Protein AF-A0A0K8P7C2-F1 (afdb_monomer_lite)

Organism: Piscinibacter sakaiensis (NCBI:txid1547922)

pLDDT: mean 82.93, std 12.6, range [43.16, 94.25]

Radius of gyration: 18.5 Å; chains: 1; bounding box: 46×30×58 Å

Foldseek 3Di:
DDDPDDPDVVVVVVLVVQLVCLQVQLLVVLQVVLVVVVLHLVPDDDDDPSNVVSCVSSVVSNVVSNVVSVVVVVVVVVVVVVVVPD

Secondary structure (DSSP, 8-state):
-----PPPHHHHHHHHHHHHHHHHHHHHHHHHHHHHTT--TTT--SSSHHHHHHHHHHHHHHHHHHHHHHHHHHHHHHHHHHHTT-

Structure (mmCIF, N/CA/C/O backbone):
data_AF-A0A0K8P7C2-F1
#
_entry.id   AF-A0A0K8P7C2-F1
#
loop_
_atom_site.group_PDB
_atom_site.id
_atom_site.type_symbol
_atom_site.label_atom_id
_atom_site.label_alt_id
_atom_site.label_comp_id
_atom_site.label_asym_id
_atom_site.label_entity_id
_atom_site.label_seq_id
_atom_site.pdbx_PDB_ins_code
_atom_site.Cartn_x
_atom_site.Cartn_y
_atom_site.Cartn_z
_atom_site.occupancy
_atom_site.B_iso_or_equiv
_atom_site.auth_seq_id
_atom_site.auth_comp_id
_atom_site.auth_asym_id
_atom_site.auth_atom_id
_atom_site.pdbx_PDB_model_num
ATOM 1 N N . MET A 1 1 ? 30.655 -20.711 -17.643 1.00 43.31 1 MET A N 1
ATOM 2 C CA . MET A 1 1 ? 29.856 -20.170 -16.521 1.00 43.31 1 MET A CA 1
ATOM 3 C C . MET A 1 1 ? 29.534 -18.721 -16.835 1.00 43.31 1 MET A C 1
ATOM 5 O O . MET A 1 1 ? 30.419 -17.886 -16.748 1.00 43.31 1 MET A O 1
ATOM 9 N N . THR A 1 2 ? 28.323 -18.424 -17.302 1.00 56.12 2 THR A N 1
ATOM 10 C CA . THR A 1 2 ? 27.881 -17.046 -17.561 1.00 56.12 2 THR A CA 1
ATOM 11 C C . THR A 1 2 ? 27.477 -16.413 -16.234 1.00 56.12 2 THR A C 1
ATOM 13 O O . THR A 1 2 ? 26.504 -16.854 -15.622 1.00 56.12 2 THR A O 1
ATOM 16 N N . SER A 1 3 ? 28.243 -15.430 -15.760 1.00 48.12 3 SER A N 1
ATOM 17 C CA . SER A 1 3 ? 27.890 -14.644 -14.574 1.00 48.12 3 SER A CA 1
ATOM 18 C C . SER A 1 3 ? 26.496 -14.031 -14.756 1.00 48.12 3 SER A C 1
ATOM 20 O O . SER A 1 3 ? 26.210 -13.536 -15.849 1.00 48.12 3 SER A O 1
ATOM 22 N N . PRO A 1 4 ? 25.617 -14.046 -13.737 1.00 55.53 4 PRO A N 1
ATOM 23 C CA . PRO A 1 4 ? 24.337 -13.359 -13.832 1.00 55.53 4 PRO A CA 1
ATOM 24 C C . PRO A 1 4 ? 24.615 -11.865 -14.031 1.00 55.53 4 PRO A C 1
ATOM 26 O O . PRO A 1 4 ? 25.154 -11.206 -13.143 1.00 55.53 4 PRO A O 1
ATOM 29 N N . THR A 1 5 ? 24.302 -11.327 -15.211 1.00 63.06 5 THR A N 1
ATOM 30 C CA . THR A 1 5 ? 24.325 -9.880 -15.438 1.00 63.06 5 THR A CA 1
ATOM 31 C C . THR A 1 5 ? 23.314 -9.266 -14.481 1.00 63.06 5 THR A C 1
ATOM 33 O O . THR A 1 5 ? 22.118 -9.552 -14.588 1.00 63.06 5 THR A O 1
ATOM 36 N N . ALA A 1 6 ? 23.794 -8.483 -13.513 1.00 61.75 6 ALA A N 1
ATOM 37 C CA . ALA A 1 6 ? 22.934 -7.738 -12.606 1.00 61.75 6 ALA A CA 1
ATOM 38 C C . ALA A 1 6 ? 21.889 -6.958 -13.428 1.00 61.75 6 ALA A C 1
ATOM 40 O O . ALA A 1 6 ? 22.233 -6.460 -14.506 1.00 61.75 6 ALA A O 1
ATOM 41 N N . PRO A 1 7 ? 20.62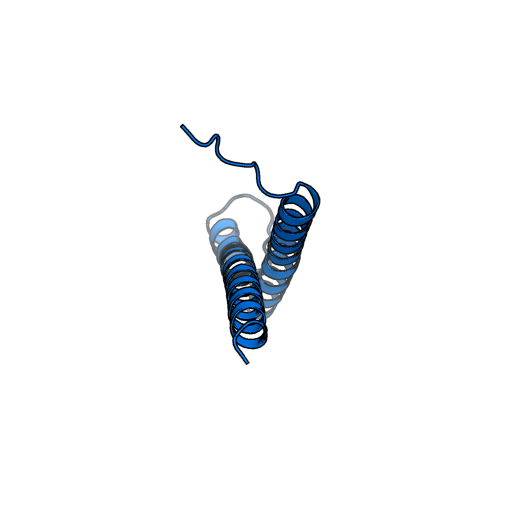3 -6.874 -12.976 1.00 64.19 7 PRO A N 1
ATOM 42 C CA . PRO A 1 7 ? 19.637 -6.044 -13.654 1.00 64.19 7 PRO A CA 1
ATOM 43 C C . PRO A 1 7 ? 20.205 -4.635 -13.828 1.00 64.19 7 PRO A C 1
ATOM 45 O O . PRO A 1 7 ? 20.836 -4.111 -12.908 1.00 64.19 7 PRO A O 1
ATOM 48 N N . ASP A 1 8 ? 19.989 -4.040 -15.003 1.00 85.19 8 ASP A N 1
ATOM 49 C CA . ASP A 1 8 ? 20.377 -2.656 -15.273 1.00 85.19 8 ASP A CA 1
ATOM 50 C C . ASP A 1 8 ? 19.912 -1.767 -14.106 1.00 85.19 8 ASP A C 1
ATOM 52 O O . ASP A 1 8 ? 18.737 -1.802 -13.725 1.00 85.19 8 ASP A O 1
ATOM 56 N N . LEU A 1 9 ? 20.836 -1.014 -13.500 1.00 86.44 9 LEU A N 1
ATOM 57 C CA . LEU A 1 9 ? 20.594 -0.231 -12.284 1.00 86.44 9 LEU A CA 1
ATOM 58 C C . LEU A 1 9 ? 19.372 0.678 -12.448 1.00 86.44 9 LEU A C 1
ATOM 60 O O . LEU A 1 9 ? 18.562 0.815 -11.531 1.00 86.44 9 LEU A O 1
ATOM 64 N N . ARG A 1 10 ? 19.194 1.245 -13.644 1.00 86.00 10 ARG A N 1
ATOM 65 C CA . ARG A 1 10 ? 18.030 2.066 -13.984 1.00 86.00 10 ARG A CA 1
ATOM 66 C C . ARG A 1 10 ? 16.720 1.286 -13.862 1.00 86.00 10 ARG A C 1
ATOM 68 O O . ARG A 1 10 ? 15.740 1.812 -13.340 1.00 86.00 10 ARG A O 1
ATOM 75 N N . THR A 1 11 ? 16.709 0.036 -14.312 1.00 84.38 11 THR A N 1
ATOM 76 C CA . THR A 1 11 ? 15.553 -0.862 -14.203 1.00 84.38 11 THR A CA 1
ATOM 77 C C . THR A 1 11 ? 15.268 -1.206 -12.742 1.00 84.38 11 THR A C 1
ATOM 79 O O . THR A 1 11 ? 14.118 -1.129 -12.311 1.00 84.38 11 THR A O 1
ATOM 82 N N . ALA A 1 12 ? 16.302 -1.515 -11.955 1.00 86.44 12 ALA A N 1
ATOM 83 C CA . ALA A 1 12 ? 16.151 -1.784 -10.525 1.00 86.44 12 ALA A CA 1
ATOM 84 C C . ALA A 1 12 ? 15.583 -0.570 -9.763 1.00 86.44 12 ALA A C 1
ATOM 86 O O . ALA A 1 12 ? 14.659 -0.722 -8.964 1.00 86.44 12 ALA A O 1
ATOM 87 N N . LEU A 1 13 ? 16.070 0.639 -10.066 1.00 91.06 13 LEU A N 1
ATOM 88 C CA . LEU A 1 13 ? 15.571 1.889 -9.485 1.00 91.06 13 LEU A CA 1
ATOM 89 C C . LEU A 1 13 ? 14.123 2.180 -9.883 1.00 91.06 13 LEU A C 1
ATOM 91 O O . LEU A 1 13 ? 13.325 2.557 -9.029 1.00 91.06 13 LEU A O 1
ATOM 95 N N . ALA A 1 14 ? 13.758 1.979 -11.151 1.00 88.00 14 ALA A N 1
ATOM 96 C CA . ALA A 1 14 ? 12.388 2.187 -11.612 1.00 88.00 14 ALA A CA 1
ATOM 97 C C . ALA A 1 14 ? 11.399 1.237 -10.918 1.00 88.00 14 ALA A C 1
ATOM 99 O O . ALA A 1 14 ? 10.324 1.665 -10.498 1.00 88.00 14 ALA A O 1
ATOM 100 N N . ILE A 1 15 ? 11.775 -0.036 -10.749 1.00 86.88 15 ILE A N 1
ATOM 101 C CA . ILE A 1 15 ? 10.971 -1.022 -10.013 1.00 86.88 15 ILE A CA 1
ATOM 102 C C . ILE A 1 15 ? 10.847 -0.615 -8.541 1.00 86.88 15 ILE A C 1
ATOM 104 O O . ILE A 1 15 ? 9.738 -0.594 -8.010 1.00 86.88 15 ILE A O 1
ATOM 108 N N . GLY A 1 16 ? 11.960 -0.244 -7.901 1.00 89.44 16 GLY A N 1
ATOM 109 C CA . GLY A 1 16 ? 11.964 0.202 -6.507 1.00 89.44 16 GLY A CA 1
ATOM 110 C C . GLY A 1 16 ? 11.104 1.446 -6.279 1.00 89.44 16 GLY A C 1
ATOM 111 O O . GLY A 1 16 ? 10.328 1.492 -5.326 1.00 89.44 16 GLY A O 1
ATOM 112 N N . LEU A 1 17 ? 11.173 2.427 -7.183 1.00 91.94 17 LEU A N 1
ATOM 113 C CA . LEU A 1 17 ? 10.348 3.632 -7.124 1.00 91.94 17 LEU A CA 1
ATOM 114 C C . LEU A 1 17 ? 8.862 3.306 -7.301 1.00 91.94 17 LEU A C 1
ATOM 116 O O . LEU A 1 17 ? 8.034 3.796 -6.537 1.00 91.94 17 LEU A O 1
ATOM 120 N N . ALA A 1 18 ? 8.518 2.458 -8.273 1.00 89.62 18 ALA A N 1
ATOM 121 C CA . ALA A 1 18 ? 7.139 2.027 -8.480 1.00 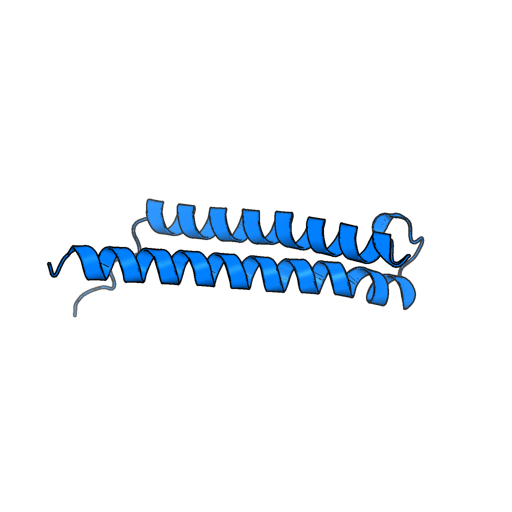89.62 18 ALA A CA 1
ATOM 122 C C . ALA A 1 18 ? 6.581 1.298 -7.247 1.00 89.62 18 ALA A C 1
ATOM 124 O O . ALA A 1 18 ? 5.447 1.550 -6.845 1.00 89.62 18 ALA A O 1
ATOM 125 N N . ASP A 1 19 ? 7.387 0.446 -6.614 1.00 89.00 19 ASP A N 1
ATOM 126 C CA . ASP A 1 19 ? 7.019 -0.251 -5.384 1.00 89.00 19 ASP A CA 1
ATOM 127 C C . ASP A 1 19 ? 6.824 0.710 -4.201 1.00 89.00 19 ASP A C 1
ATOM 129 O O . ASP A 1 19 ? 5.850 0.571 -3.461 1.00 89.00 19 ASP A O 1
ATOM 133 N N . ALA A 1 20 ? 7.705 1.701 -4.037 1.00 93.12 20 ALA A N 1
ATOM 134 C CA . ALA A 1 20 ? 7.590 2.709 -2.984 1.00 93.12 20 ALA A CA 1
ATOM 135 C C . ALA A 1 20 ? 6.343 3.588 -3.169 1.00 93.12 20 ALA A C 1
ATOM 137 O O . ALA A 1 20 ? 5.586 3.801 -2.223 1.00 93.12 20 ALA A O 1
ATOM 138 N N . LEU A 1 21 ? 6.080 4.045 -4.397 1.00 93.44 21 LEU A N 1
ATOM 139 C CA . LEU A 1 21 ? 4.879 4.819 -4.717 1.00 93.44 21 LEU A CA 1
ATOM 140 C C . LEU A 1 21 ? 3.610 4.003 -4.471 1.00 93.44 21 LEU A C 1
ATOM 142 O O . LEU A 1 21 ? 2.658 4.506 -3.884 1.00 93.44 21 LEU A O 1
ATOM 146 N N . ALA A 1 22 ? 3.608 2.733 -4.870 1.00 91.00 22 ALA A N 1
ATOM 147 C CA . ALA A 1 22 ? 2.484 1.837 -4.647 1.00 91.00 22 ALA A CA 1
ATOM 148 C C . ALA A 1 22 ? 2.248 1.539 -3.160 1.00 91.00 22 ALA A C 1
ATOM 150 O O . ALA A 1 22 ? 1.099 1.423 -2.739 1.00 91.00 22 ALA A O 1
ATOM 151 N N . PHE A 1 23 ? 3.317 1.449 -2.364 1.00 91.06 23 PHE A N 1
ATOM 152 C CA . PHE A 1 23 ? 3.240 1.321 -0.911 1.00 91.06 23 PHE A CA 1
ATOM 153 C C . PHE A 1 23 ? 2.601 2.563 -0.282 1.00 91.06 23 PHE A C 1
ATOM 15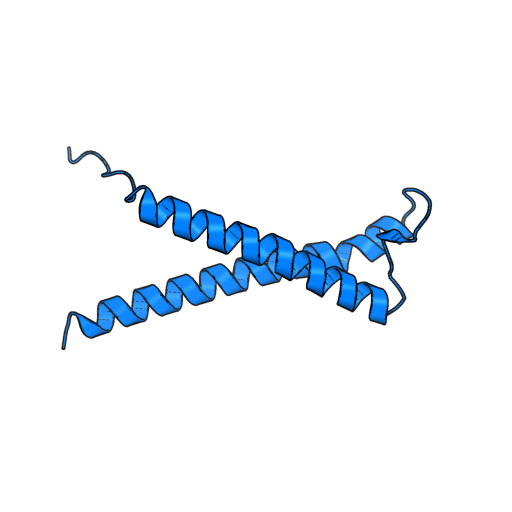5 O O . PHE A 1 23 ? 1.611 2.439 0.435 1.00 91.06 23 PHE A O 1
ATOM 162 N N . VAL A 1 24 ? 3.120 3.759 -0.584 1.00 94.19 24 VAL A N 1
ATOM 163 C CA . VAL A 1 24 ? 2.633 5.018 0.005 1.00 94.19 24 VAL A CA 1
ATOM 164 C C . VAL A 1 24 ? 1.200 5.310 -0.436 1.00 94.19 24 VAL A C 1
ATOM 166 O O . VAL A 1 24 ? 0.336 5.546 0.405 1.00 94.19 24 VAL A O 1
ATOM 169 N N . ALA A 1 25 ? 0.919 5.241 -1.739 1.00 92.81 25 ALA A N 1
ATOM 170 C CA . ALA A 1 25 ? -0.419 5.482 -2.271 1.00 92.81 25 ALA A CA 1
ATOM 171 C C . ALA A 1 25 ? -1.419 4.421 -1.792 1.00 92.81 25 ALA A C 1
ATOM 173 O O . ALA A 1 25 ? -2.541 4.758 -1.424 1.00 92.81 25 ALA A O 1
ATOM 174 N N . GLY A 1 26 ? -1.007 3.151 -1.752 1.00 93.00 26 GLY A N 1
ATOM 175 C CA . GLY A 1 26 ? -1.827 2.056 -1.245 1.00 93.00 26 GLY A CA 1
ATOM 176 C C . GLY A 1 26 ? -2.173 2.232 0.231 1.00 93.00 26 GLY A C 1
ATOM 177 O O . GLY A 1 26 ? -3.341 2.134 0.596 1.00 93.00 26 GLY A O 1
ATOM 178 N N . GLY A 1 27 ? -1.187 2.550 1.073 1.00 92.62 27 GLY A N 1
ATOM 179 C CA . GLY A 1 27 ? -1.407 2.817 2.495 1.00 92.62 27 GLY A CA 1
ATOM 180 C C . GLY A 1 27 ? -2.285 4.038 2.739 1.00 92.62 27 GLY A C 1
ATOM 181 O O . GLY A 1 27 ? -3.197 3.976 3.558 1.00 92.62 27 GLY A O 1
ATOM 182 N N . TRP A 1 28 ? -2.081 5.116 1.979 1.00 94.25 28 TRP A N 1
ATOM 183 C CA . TRP A 1 28 ? -2.921 6.308 2.067 1.00 94.25 28 TRP A CA 1
ATOM 184 C C . TRP A 1 28 ? -4.377 6.024 1.677 1.00 94.25 28 TRP A C 1
ATOM 186 O O . TRP A 1 28 ? -5.289 6.386 2.417 1.00 94.25 28 TRP A O 1
ATOM 196 N N . LEU A 1 29 ? -4.613 5.317 0.568 1.00 93.31 29 LEU A N 1
ATOM 197 C CA . LEU A 1 29 ? -5.962 4.913 0.157 1.00 93.31 29 LEU A CA 1
ATOM 198 C C . LEU A 1 29 ? -6.607 3.951 1.162 1.00 93.31 29 LEU A C 1
ATOM 200 O O . LEU A 1 29 ? -7.789 4.092 1.467 1.00 93.31 29 LEU A O 1
ATOM 204 N N . GLY A 1 30 ? -5.832 3.010 1.706 1.00 91.44 30 GLY A N 1
ATOM 205 C CA . GLY A 1 30 ? -6.277 2.112 2.769 1.00 91.44 30 GLY A CA 1
ATOM 206 C C . GLY A 1 30 ? -6.696 2.869 4.029 1.00 91.44 30 GLY A C 1
ATOM 207 O O . GLY A 1 30 ? -7.759 2.601 4.581 1.00 91.44 30 GLY A O 1
ATOM 208 N N . TRP A 1 31 ? -5.921 3.874 4.442 1.00 92.44 31 TRP A N 1
ATOM 209 C CA . TRP A 1 31 ? -6.282 4.742 5.564 1.00 92.44 31 TRP A CA 1
ATOM 210 C C . TRP A 1 31 ? -7.554 5.534 5.279 1.00 92.44 31 TRP A C 1
ATOM 212 O O . TRP A 1 31 ? -8.473 5.508 6.090 1.00 92.44 31 TRP A O 1
ATOM 222 N N . GLN A 1 32 ? -7.660 6.175 4.114 1.00 93.69 32 GLN A N 1
ATOM 223 C CA . GLN A 1 32 ? -8.859 6.927 3.737 1.00 93.69 32 GLN A CA 1
ATOM 224 C C . GLN A 1 32 ? -10.114 6.037 3.706 1.00 93.69 32 GLN A C 1
ATOM 226 O O . GLN A 1 32 ? -11.176 6.465 4.158 1.00 93.69 32 GLN A O 1
ATOM 231 N N . ALA A 1 33 ? -9.991 4.788 3.246 1.00 91.25 33 ALA A N 1
ATOM 232 C CA . ALA A 1 33 ? -11.069 3.802 3.302 1.00 91.25 33 ALA A CA 1
ATOM 233 C C . ALA A 1 33 ? -11.428 3.409 4.747 1.00 91.25 33 ALA A C 1
ATOM 235 O O . ALA A 1 33 ? -12.609 3.340 5.078 1.00 91.25 33 ALA A O 1
ATOM 236 N N . GLY A 1 34 ? -10.430 3.211 5.617 1.00 90.06 34 GLY A N 1
ATOM 237 C CA . GLY A 1 34 ? -10.630 2.982 7.052 1.00 90.06 34 GLY A CA 1
ATOM 238 C C . GLY A 1 34 ? -11.370 4.139 7.725 1.00 90.06 34 GLY A C 1
ATOM 239 O O . GLY A 1 34 ? -12.385 3.929 8.387 1.00 90.06 34 GLY A O 1
ATOM 240 N N . ARG A 1 35 ? -10.948 5.380 7.461 1.00 92.62 35 ARG A N 1
ATOM 241 C CA . ARG A 1 35 ? -11.609 6.587 7.978 1.00 92.62 35 ARG A CA 1
ATOM 242 C C . ARG A 1 35 ? -13.073 6.674 7.567 1.00 92.62 35 ARG A C 1
ATOM 244 O O . ARG A 1 35 ? -13.906 7.043 8.387 1.00 92.62 35 ARG A O 1
ATOM 251 N N . ALA A 1 36 ? -13.401 6.306 6.327 1.00 90.56 36 ALA A N 1
ATOM 252 C CA . ALA A 1 36 ? -14.778 6.329 5.835 1.00 90.56 36 ALA A CA 1
ATOM 253 C C . ALA A 1 36 ? -15.718 5.389 6.614 1.00 90.56 36 ALA A C 1
ATOM 255 O O . ALA A 1 36 ? -16.920 5.638 6.660 1.00 90.56 36 ALA A O 1
ATOM 256 N N . VAL A 1 37 ? -15.182 4.341 7.250 1.00 90.25 37 VAL A N 1
ATOM 257 C CA . VAL A 1 37 ? -15.939 3.392 8.085 1.00 90.25 37 VAL A CA 1
ATOM 258 C C . VAL A 1 37 ? -15.727 3.610 9.589 1.00 90.25 37 VAL A C 1
ATOM 260 O O . VAL A 1 37 ? -16.074 2.748 10.391 1.00 90.25 37 VAL A O 1
ATOM 263 N N . GLY A 1 38 ? -15.163 4.758 9.983 1.00 86.44 38 GLY A N 1
ATOM 264 C CA . GLY A 1 38 ? -14.928 5.124 11.385 1.00 86.44 38 GLY A CA 1
ATOM 265 C C . GLY A 1 38 ? -13.660 4.529 12.005 1.00 86.44 38 GLY A C 1
ATOM 266 O O . GLY A 1 38 ? -13.438 4.674 13.202 1.00 86.44 38 GLY A O 1
ATOM 267 N N . LEU A 1 39 ? -12.810 3.882 11.209 1.00 86.81 39 LEU A N 1
ATOM 268 C CA . LEU A 1 39 ? -11.538 3.311 11.642 1.00 86.81 39 LEU A CA 1
ATOM 269 C C . LEU A 1 39 ? -10.397 4.294 11.341 1.00 86.81 39 LEU A C 1
ATOM 271 O O . LEU A 1 39 ? -9.696 4.164 10.335 1.00 86.81 39 LEU A O 1
ATOM 275 N N . ASP A 1 40 ? -10.222 5.305 12.196 1.00 86.81 40 ASP A N 1
ATOM 276 C CA . ASP A 1 40 ? -9.154 6.301 12.046 1.00 86.81 40 ASP A CA 1
ATOM 277 C C . ASP A 1 40 ? -7.967 6.018 12.973 1.00 86.81 40 ASP A C 1
ATOM 279 O O . ASP A 1 40 ? -7.913 6.478 14.111 1.00 86.81 40 ASP A O 1
ATOM 283 N N . PHE A 1 41 ? -6.983 5.280 12.453 1.00 83.06 41 PHE A N 1
ATOM 284 C CA . PHE A 1 41 ? -5.759 4.936 13.184 1.00 83.06 41 PHE A CA 1
ATOM 285 C C . PHE A 1 41 ? -4.980 6.162 13.685 1.00 83.06 41 PHE A C 1
ATOM 287 O O . PHE A 1 41 ? -4.371 6.103 14.745 1.00 83.06 41 PHE A O 1
ATOM 294 N N . VAL A 1 42 ? -4.981 7.271 12.938 1.00 82.44 42 VAL A N 1
ATOM 295 C CA . VAL A 1 42 ? -4.149 8.446 13.258 1.00 82.44 42 VAL A CA 1
ATOM 296 C C . VAL A 1 42 ? -4.734 9.263 14.411 1.00 82.44 42 VAL A C 1
ATOM 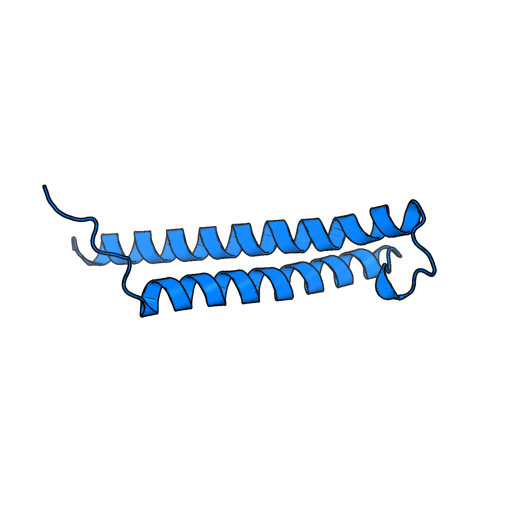298 O O . VAL A 1 42 ? -3.987 9.919 15.129 1.00 82.44 42 VAL A O 1
ATOM 301 N N . HIS A 1 43 ? -6.053 9.208 14.598 1.00 82.62 43 HIS A N 1
ATOM 302 C CA . HIS A 1 43 ? -6.750 9.895 15.688 1.00 82.62 43 HIS A CA 1
ATOM 303 C C . HIS A 1 43 ? -7.037 8.982 16.889 1.00 82.62 43 HIS A C 1
ATOM 305 O O . HIS A 1 43 ? -7.603 9.442 17.877 1.00 82.62 43 HIS A O 1
ATOM 311 N N . LEU A 1 44 ? -6.663 7.700 16.816 1.00 81.31 44 LEU A N 1
ATOM 312 C CA . LEU A 1 44 ? -6.775 6.771 17.934 1.00 81.31 44 LEU A CA 1
ATOM 313 C C . LEU A 1 44 ? -5.641 7.018 18.935 1.00 81.31 44 LEU A C 1
ATOM 315 O O . LEU A 1 44 ? -4.459 6.938 18.599 1.00 81.31 44 LEU A O 1
ATOM 319 N N . GLU A 1 45 ? -6.007 7.295 20.183 1.00 82.69 45 GLU A N 1
ATOM 320 C CA . GLU A 1 45 ? -5.052 7.401 21.282 1.00 82.69 45 GLU A CA 1
ATOM 321 C C . GLU A 1 45 ? -4.793 6.015 21.892 1.00 82.69 45 GLU A C 1
ATOM 323 O O . GLU A 1 45 ? -5.701 5.336 22.369 1.00 82.69 45 GLU A O 1
ATOM 328 N N . GLY A 1 46 ? -3.525 5.593 21.898 1.00 80.62 46 GLY A N 1
ATOM 329 C CA . GLY A 1 46 ? -3.086 4.337 22.512 1.00 80.62 46 GLY A CA 1
ATOM 330 C C . GLY A 1 46 ? -3.022 3.133 21.562 1.00 80.62 46 GLY A C 1
ATOM 331 O O . GLY A 1 46 ? -3.497 3.149 20.433 1.00 80.62 46 GLY A O 1
ATOM 332 N N . TRP A 1 47 ? -2.387 2.055 22.032 1.00 82.06 47 TRP A N 1
ATOM 333 C CA . TRP A 1 47 ? -2.116 0.833 21.256 1.00 82.06 47 TRP A CA 1
ATOM 334 C C . TRP A 1 47 ? -3.083 -0.313 21.598 1.00 82.06 47 TRP A C 1
ATOM 336 O O . TRP A 1 47 ? -2.677 -1.456 21.808 1.00 82.06 47 TRP A O 1
ATOM 346 N N . GLY A 1 48 ? -4.376 0.002 21.698 1.00 86.44 48 GLY A N 1
ATOM 347 C CA . GLY A 1 48 ? -5.433 -0.975 21.976 1.00 86.44 48 GLY A CA 1
ATOM 348 C C . GLY A 1 48 ? -5.813 -1.831 20.762 1.00 86.44 48 GLY A C 1
ATOM 349 O O . GLY A 1 48 ? -5.353 -1.610 19.642 1.00 86.44 48 GLY A O 1
ATOM 350 N N . THR A 1 49 ? -6.710 -2.801 20.961 1.00 88.06 49 THR A N 1
ATOM 351 C CA . THR A 1 49 ? -7.229 -3.674 19.888 1.00 88.06 49 THR A CA 1
ATOM 352 C C . THR A 1 49 ? -7.844 -2.877 18.731 1.00 88.06 49 THR A C 1
ATOM 354 O O . THR A 1 49 ? -7.692 -3.254 17.573 1.00 88.06 49 THR A O 1
ATOM 357 N N . GLU A 1 50 ? -8.465 -1.736 19.029 1.00 86.31 50 GLU A N 1
ATOM 358 C CA . GLU A 1 50 ? -9.031 -0.802 18.046 1.00 86.31 50 GLU A CA 1
ATOM 359 C C . GLU A 1 50 ? -7.969 -0.242 17.089 1.00 86.31 50 GLU A C 1
ATOM 361 O O . GLU A 1 50 ? -8.207 -0.167 15.883 1.00 86.31 50 GLU A O 1
ATOM 366 N N . ALA A 1 51 ? -6.765 0.056 17.589 1.00 87.25 51 ALA A N 1
ATOM 367 C CA . ALA A 1 51 ? -5.647 0.516 16.770 1.00 87.25 51 ALA A CA 1
ATOM 368 C C . ALA A 1 51 ? -5.208 -0.567 15.771 1.00 87.25 51 ALA A C 1
ATOM 370 O O . ALA A 1 51 ? -4.977 -0.282 14.597 1.00 87.25 51 ALA A O 1
ATOM 371 N N . PHE A 1 52 ? -5.171 -1.836 16.187 1.00 89.50 52 PHE A N 1
ATOM 372 C CA . PHE A 1 52 ? -4.871 -2.939 15.269 1.00 89.50 52 PHE A CA 1
ATOM 373 C C . PHE A 1 52 ? -5.944 -3.100 14.191 1.00 89.50 52 PHE A C 1
ATOM 375 O O . PHE A 1 52 ? -5.607 -3.289 13.022 1.00 89.50 52 PHE A O 1
ATOM 382 N N . VAL A 1 53 ? -7.224 -2.974 14.555 1.00 90.50 53 VAL A N 1
ATOM 383 C CA . VAL A 1 53 ? -8.335 -3.031 13.592 1.00 90.50 53 VAL A CA 1
ATOM 384 C C . VAL A 1 53 ? -8.261 -1.869 12.599 1.00 90.50 53 VAL A C 1
ATOM 386 O O . VAL A 1 53 ? -8.422 -2.089 11.401 1.00 90.50 53 VAL A O 1
ATOM 389 N N . ALA A 1 54 ? -7.943 -0.656 13.057 1.00 87.75 54 ALA A N 1
ATOM 390 C CA . ALA A 1 54 ? -7.783 0.506 12.185 1.00 87.75 54 ALA A CA 1
ATOM 391 C C . ALA A 1 54 ? -6.528 0.446 11.294 1.00 87.75 54 ALA A C 1
ATOM 393 O O . ALA A 1 54 ? -6.493 1.067 10.230 1.00 87.75 54 ALA A O 1
ATOM 394 N N . LEU A 1 55 ? -5.523 -0.349 11.669 1.00 91.56 55 LEU A N 1
ATOM 395 C CA . LEU A 1 55 ? -4.322 -0.582 10.867 1.00 91.56 55 LEU A CA 1
ATOM 396 C C . LEU A 1 55 ? -4.553 -1.590 9.724 1.00 91.56 55 LEU A C 1
ATOM 398 O O . LEU A 1 55 ? -3.919 -1.485 8.672 1.00 91.56 55 LEU A O 1
ATOM 402 N N . LEU A 1 56 ? -5.474 -2.546 9.888 1.00 92.69 56 LEU A N 1
ATOM 403 C CA . LEU A 1 56 ? -5.805 -3.547 8.863 1.00 92.69 56 LEU A CA 1
ATOM 404 C C . LEU A 1 56 ? -6.113 -2.961 7.473 1.00 92.69 56 LEU A C 1
ATOM 406 O O . LEU A 1 56 ? -5.518 -3.440 6.504 1.00 92.69 56 LEU A O 1
ATOM 410 N N . PRO A 1 57 ? -6.983 -1.944 7.313 1.00 90.19 57 PRO A N 1
ATOM 411 C CA . PRO A 1 57 ? -7.270 -1.378 5.997 1.00 90.19 57 PRO A CA 1
ATOM 412 C C . PRO A 1 57 ? -6.046 -0.693 5.369 1.00 90.19 57 PRO A C 1
ATOM 414 O O . PRO A 1 57 ? -5.867 -0.763 4.154 1.00 90.19 57 PRO A O 1
ATOM 417 N N . ILE A 1 58 ? -5.151 -0.114 6.177 1.00 91.12 58 ILE A N 1
ATOM 418 C CA . ILE A 1 58 ? -3.883 0.474 5.713 1.00 91.12 58 ILE A CA 1
ATOM 419 C C . ILE A 1 58 ? -2.967 -0.623 5.162 1.00 91.12 58 ILE A C 1
ATOM 421 O O . ILE A 1 58 ? -2.462 -0.514 4.044 1.00 91.12 58 ILE A O 1
ATOM 425 N N . LEU A 1 59 ? -2.790 -1.711 5.916 1.00 92.81 59 LEU A N 1
ATOM 426 C CA . LEU A 1 59 ? -1.970 -2.854 5.506 1.00 92.81 59 LEU A CA 1
ATOM 427 C C . LEU A 1 59 ? -2.543 -3.547 4.264 1.00 92.81 59 LEU A C 1
ATOM 429 O O . LEU A 1 59 ? -1.791 -3.912 3.357 1.00 92.81 59 LEU A O 1
ATOM 433 N N . ALA A 1 60 ? -3.868 -3.678 4.189 1.00 92.38 60 ALA A N 1
ATOM 434 C CA . ALA A 1 60 ? -4.556 -4.184 3.010 1.00 92.38 60 ALA A CA 1
ATOM 435 C C . ALA A 1 60 ? -4.310 -3.278 1.794 1.00 92.38 60 ALA A C 1
ATOM 437 O O . ALA A 1 60 ? -3.957 -3.775 0.724 1.00 92.38 60 ALA A O 1
ATOM 438 N N . GLY A 1 61 ? -4.413 -1.957 1.965 1.00 90.88 61 GLY A N 1
ATOM 439 C CA . GLY A 1 61 ? -4.127 -0.971 0.925 1.00 90.88 61 GLY A CA 1
ATOM 440 C C . GLY A 1 61 ? -2.684 -1.040 0.418 1.00 90.88 61 GLY A C 1
ATOM 441 O O . GLY A 1 61 ? -2.456 -1.081 -0.791 1.00 90.88 61 GLY A O 1
ATOM 442 N N . ILE A 1 62 ? -1.705 -1.149 1.322 1.00 93.25 62 ILE A N 1
ATOM 443 C CA . ILE A 1 62 ? -0.288 -1.362 0.985 1.00 93.25 62 ILE A CA 1
ATOM 444 C C . ILE A 1 62 ? -0.102 -2.649 0.172 1.00 93.25 62 ILE A C 1
ATOM 446 O O . ILE A 1 62 ? 0.538 -2.647 -0.887 1.00 93.25 62 ILE A O 1
ATOM 450 N N . GLY A 1 63 ? -0.649 -3.762 0.669 1.00 90.56 63 GLY A N 1
ATOM 451 C CA . GLY A 1 63 ? -0.525 -5.069 0.030 1.00 90.56 63 GLY A CA 1
ATOM 452 C C . GLY A 1 63 ? -1.120 -5.070 -1.377 1.00 90.56 63 GLY A C 1
ATOM 453 O O . GLY A 1 63 ? -0.476 -5.531 -2.327 1.00 90.56 63 GLY A O 1
ATOM 454 N N . LEU A 1 64 ? -2.312 -4.486 -1.522 1.00 89.88 64 LEU A N 1
ATOM 455 C CA . LEU A 1 64 ? -3.020 -4.372 -2.791 1.00 89.88 64 LEU A CA 1
ATOM 456 C C . LEU A 1 64 ? -2.295 -3.436 -3.764 1.00 89.88 64 LEU A C 1
ATOM 458 O O . LEU A 1 64 ? -2.116 -3.795 -4.926 1.00 89.88 64 LEU A O 1
ATOM 462 N N . GLY A 1 65 ? -1.801 -2.288 -3.293 1.00 87.06 65 GLY A N 1
ATOM 463 C CA . GLY A 1 65 ? -1.016 -1.351 -4.097 1.00 87.06 65 GLY A CA 1
ATOM 464 C C . GLY A 1 65 ? 0.220 -2.022 -4.694 1.00 87.06 65 GLY A C 1
ATOM 465 O O . GLY A 1 65 ? 0.424 -2.009 -5.910 1.00 87.06 65 GLY A O 1
ATOM 466 N N . ARG A 1 66 ? 1.002 -2.720 -3.863 1.00 87.25 66 ARG A N 1
ATOM 467 C CA . ARG A 1 66 ? 2.188 -3.463 -4.314 1.00 87.25 66 ARG A CA 1
ATOM 468 C C . ARG A 1 66 ? 1.833 -4.620 -5.254 1.00 87.25 66 ARG A C 1
ATOM 470 O O . ARG A 1 66 ? 2.614 -4.968 -6.142 1.00 87.25 66 ARG A O 1
ATOM 477 N N . TRP A 1 67 ? 0.683 -5.269 -5.073 1.00 88.81 67 TRP A N 1
ATOM 478 C CA . TRP A 1 67 ? 0.204 -6.294 -6.006 1.00 88.81 67 TRP A CA 1
ATOM 479 C C . TRP A 1 67 ? -0.156 -5.694 -7.372 1.00 88.81 67 TRP A C 1
ATOM 481 O O . TRP A 1 67 ? 0.325 -6.187 -8.394 1.00 88.81 67 TRP A O 1
ATOM 491 N N . LEU A 1 68 ? -0.909 -4.591 -7.392 1.00 87.31 68 LEU A N 1
ATOM 492 C CA . LEU A 1 68 ? -1.302 -3.886 -8.612 1.00 87.31 68 LEU A CA 1
ATOM 493 C C . LEU A 1 68 ? -0.091 -3.354 -9.381 1.00 87.31 68 LEU A C 1
ATOM 495 O O . LEU A 1 68 ? 0.000 -3.579 -10.585 1.00 87.31 68 LEU A O 1
ATOM 499 N N . ALA A 1 69 ? 0.875 -2.729 -8.705 1.00 86.75 69 ALA A N 1
ATOM 500 C CA . ALA A 1 69 ? 2.097 -2.240 -9.345 1.00 86.75 69 ALA A CA 1
ATOM 501 C C . ALA A 1 69 ? 2.860 -3.370 -10.049 1.00 86.75 69 ALA A C 1
ATOM 503 O O . ALA A 1 69 ? 3.222 -3.259 -11.223 1.00 86.75 69 ALA A O 1
ATOM 504 N N . ARG A 1 70 ? 3.011 -4.519 -9.380 1.00 86.44 70 ARG A N 1
ATOM 505 C CA . ARG A 1 70 ? 3.648 -5.705 -9.969 1.00 86.44 70 ARG A CA 1
ATOM 506 C C . ARG A 1 70 ? 2.831 -6.299 -11.114 1.00 86.44 70 ARG A C 1
ATOM 508 O O . ARG A 1 70 ? 3.417 -6.753 -12.097 1.00 86.44 70 ARG A O 1
ATOM 515 N N . ALA A 1 71 ? 1.503 -6.281 -11.027 1.00 85.81 71 ALA A N 1
ATOM 516 C CA . ALA A 1 71 ? 0.630 -6.715 -12.114 1.00 85.81 71 ALA A CA 1
ATOM 517 C C . ALA A 1 71 ? 0.758 -5.802 -13.347 1.00 85.81 71 ALA A C 1
ATOM 519 O O . ALA A 1 71 ? 0.840 -6.299 -14.471 1.00 85.81 71 ALA A O 1
ATOM 520 N N . VAL A 1 72 ? 0.839 -4.484 -13.148 1.00 85.88 72 VAL A N 1
ATOM 521 C CA . VAL A 1 72 ? 1.036 -3.496 -14.220 1.00 85.88 72 VAL A CA 1
ATOM 522 C C . VAL A 1 72 ? 2.397 -3.680 -14.882 1.00 85.88 72 VAL A C 1
ATOM 524 O O . VAL A 1 72 ? 2.450 -3.827 -16.101 1.00 85.88 72 VAL A O 1
ATOM 527 N N . VAL A 1 73 ? 3.483 -3.769 -14.109 1.00 83.69 73 VAL A N 1
ATOM 528 C CA . VAL A 1 73 ? 4.832 -4.005 -14.653 1.00 83.69 73 VAL A CA 1
ATOM 529 C C . VAL A 1 73 ? 4.876 -5.305 -15.457 1.00 83.69 73 VAL A C 1
ATOM 531 O O . VAL A 1 73 ? 5.342 -5.305 -16.594 1.00 83.69 73 VAL A O 1
ATOM 534 N N . ARG A 1 74 ? 4.311 -6.403 -14.933 1.00 84.50 74 ARG A N 1
ATOM 535 C CA . ARG A 1 74 ? 4.210 -7.672 -15.676 1.00 84.50 74 ARG A CA 1
ATOM 536 C C . ARG A 1 74 ? 3.457 -7.504 -16.996 1.00 84.50 74 ARG A C 1
ATOM 538 O O . ARG A 1 74 ? 3.926 -7.990 -18.020 1.00 84.50 74 ARG A O 1
ATOM 545 N N . ARG A 1 75 ? 2.321 -6.799 -17.003 1.00 84.31 75 ARG A N 1
ATOM 546 C CA . ARG A 1 75 ? 1.546 -6.537 -18.230 1.00 84.31 75 ARG A CA 1
ATOM 547 C C . ARG A 1 75 ? 2.321 -5.698 -19.247 1.00 84.31 75 ARG A C 1
ATOM 549 O O . ARG A 1 75 ? 2.239 -5.982 -20.439 1.00 84.31 75 ARG A O 1
ATOM 556 N N . LEU A 1 76 ? 3.063 -4.689 -18.796 1.00 81.38 76 LEU A N 1
ATOM 557 C CA . LEU A 1 76 ? 3.883 -3.842 -19.666 1.00 81.38 76 LEU A CA 1
ATOM 558 C C . LEU A 1 76 ? 5.037 -4.632 -20.295 1.00 81.38 76 LEU A C 1
ATOM 560 O O . LEU A 1 76 ? 5.260 -4.526 -21.499 1.00 81.38 76 LEU A O 1
ATOM 564 N N . LEU A 1 77 ? 5.704 -5.488 -19.517 1.00 76.25 77 LEU A N 1
ATOM 565 C CA . LEU A 1 77 ? 6.773 -6.356 -20.020 1.00 76.25 77 LEU A CA 1
ATOM 566 C C . LEU 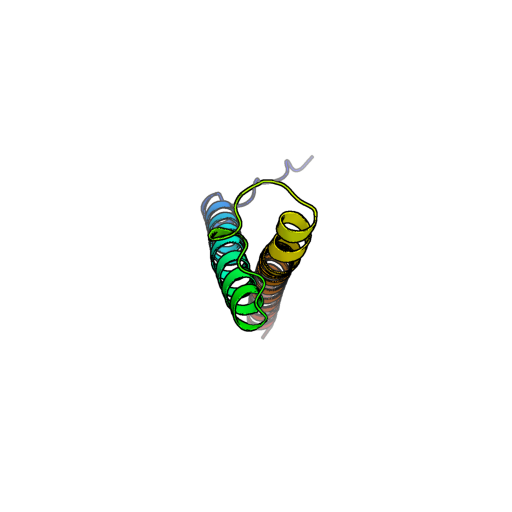A 1 77 ? 6.252 -7.386 -21.035 1.00 76.25 77 LEU A C 1
ATOM 568 O O . LEU A 1 77 ? 6.875 -7.594 -22.074 1.00 76.25 77 LEU A O 1
ATOM 572 N N . LEU A 1 78 ? 5.081 -7.987 -20.785 1.00 76.31 78 LEU A N 1
ATOM 573 C CA . LEU A 1 78 ? 4.444 -8.908 -21.735 1.00 76.31 78 LEU A CA 1
ATOM 574 C C . LEU A 1 78 ? 4.059 -8.211 -23.050 1.00 76.31 78 LEU A C 1
ATOM 576 O O . LEU A 1 78 ? 4.250 -8.782 -24.121 1.00 76.31 78 LEU A O 1
ATOM 580 N N . ARG A 1 79 ? 3.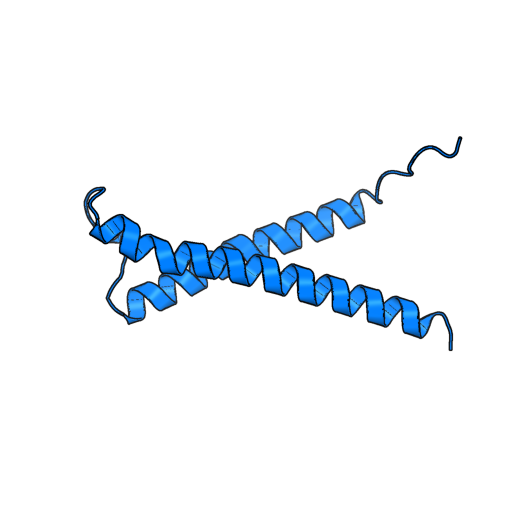565 -6.965 -22.989 1.00 74.81 79 ARG A N 1
ATOM 581 C CA . ARG A 1 79 ? 3.265 -6.160 -24.187 1.00 74.81 79 ARG A CA 1
ATOM 582 C C . ARG A 1 79 ? 4.515 -5.837 -25.007 1.00 74.81 79 ARG A C 1
ATOM 584 O O . ARG A 1 79 ? 4.476 -5.962 -26.227 1.00 74.81 79 ARG A O 1
ATOM 591 N N . ALA A 1 80 ? 5.619 -5.478 -24.355 1.00 70.50 80 ALA A N 1
ATOM 592 C CA . ALA A 1 80 ? 6.883 -5.197 -25.036 1.00 70.50 80 ALA A CA 1
ATOM 593 C C . ALA A 1 80 ? 7.460 -6.439 -25.748 1.00 70.50 80 ALA A C 1
ATOM 595 O O . ALA A 1 80 ? 7.979 -6.330 -26.855 1.00 70.50 80 ALA A O 1
ATOM 596 N N . GLY A 1 81 ? 7.309 -7.632 -25.160 1.00 60.84 81 GLY A N 1
ATOM 597 C CA . GLY A 1 81 ? 7.741 -8.892 -25.780 1.00 60.84 81 GLY A CA 1
ATOM 598 C C . GLY A 1 81 ? 6.899 -9.341 -26.982 1.00 60.84 81 GLY A C 1
ATOM 599 O O . GLY A 1 81 ? 7.396 -10.093 -27.819 1.00 60.84 81 GLY A O 1
ATOM 600 N N . GLY A 1 82 ? 5.645 -8.884 -27.086 1.00 59.59 82 GLY A N 1
ATOM 601 C CA . GLY A 1 82 ? 4.780 -9.126 -28.247 1.00 59.59 82 GLY A CA 1
ATOM 602 C C . GLY A 1 82 ? 5.101 -8.225 -29.443 1.00 59.59 82 GLY A C 1
ATOM 603 O O . GLY A 1 82 ? 5.049 -8.683 -30.577 1.00 59.59 82 GLY A O 1
ATOM 604 N N . ALA A 1 83 ? 5.504 -6.976 -29.194 1.00 57.66 83 ALA A N 1
ATOM 605 C CA . ALA A 1 83 ? 5.886 -6.024 -30.241 1.00 57.66 83 ALA A CA 1
ATOM 606 C C . ALA A 1 83 ? 7.211 -6.377 -30.949 1.00 57.66 83 ALA A C 1
ATOM 608 O O . ALA A 1 83 ? 7.440 -5.932 -32.064 1.00 57.66 83 ALA A O 1
ATOM 609 N N . ALA A 1 84 ? 8.073 -7.188 -30.326 1.00 55.41 84 ALA A N 1
ATOM 610 C CA . ALA A 1 84 ? 9.354 -7.615 -30.897 1.00 55.41 84 ALA A CA 1
ATOM 611 C C . ALA A 1 84 ? 9.268 -8.877 -31.788 1.00 55.41 84 ALA A C 1
ATOM 613 O O . ALA A 1 84 ? 10.297 -9.347 -32.268 1.00 55.41 84 ALA A O 1
ATOM 614 N N . ARG A 1 85 ? 8.075 -9.466 -31.970 1.00 54.66 85 ARG A N 1
ATOM 615 C CA . ARG A 1 85 ? 7.853 -10.682 -32.784 1.00 54.66 85 ARG A CA 1
ATOM 616 C C . ARG A 1 85 ? 6.895 -10.473 -33.967 1.00 54.66 85 ARG A C 1
ATOM 618 O O . ARG A 1 85 ? 6.480 -11.465 -34.562 1.00 54.66 85 ARG A O 1
ATOM 625 N N . GLY A 1 86 ? 6.500 -9.230 -34.241 1.00 43.16 86 GLY A N 1
ATOM 626 C CA . GLY A 1 86 ? 5.612 -8.852 -35.345 1.00 43.16 86 GLY A CA 1
ATOM 627 C C . GLY A 1 86 ? 6.374 -8.214 -36.489 1.00 43.16 86 GLY A C 1
ATOM 628 O O . GLY A 1 86 ? 7.347 -7.489 -36.188 1.00 43.16 86 GLY A O 1
#

Sequence (86 aa):
MTSPTAPDLRTALAIGLADALAFVAGGWLGWQAGRAVGLDFVHLEGWGTEAFVALLPILAGIGLGRWLARAVVRRLLLRAGGAARG